Protein AF-A0AAV6YDN4-F1 (afdb_monomer_lite)

Secondary structure (DSSP, 8-state):
----EEEEE-TT--EEEEETT-SS-EE-TTTTS-EEEEEEETTEEEEEETTS-EEEEEPS-SSPPP------TT--

Radius of gyration: 15.65 Å; chains: 1; bounding box: 30×38×42 Å

Sequence (76 aa):
MPSTILWASDIWGKVYTLSTDGQQWELCKDGQLEFKRISAVQACCWGIASDHHIYIYVHASDLPIRYQEETYENQV

Structure (mmCIF, N/CA/C/O backbone):
data_AF-A0AAV6YDN4-F1
#
_entry.id   AF-A0AAV6YDN4-F1
#
loop_
_atom_site.group_PDB
_atom_site.id
_atom_site.type_symbol
_atom_site.label_atom_id
_atom_site.label_alt_id
_atom_site.label_comp_id
_atom_site.label_asym_id
_atom_site.label_entity_id
_atom_site.label_seq_id
_atom_site.pdbx_PDB_ins_code
_atom_site.Cartn_x
_atom_site.Cartn_y
_atom_site.Cartn_z
_atom_site.occupancy
_atom_site.B_iso_or_equiv
_atom_site.auth_seq_id
_atom_site.auth_comp_id
_atom_site.auth_asym_id
_atom_site.auth_atom_id
_atom_site.pdbx_PDB_model_num
ATOM 1 N N . MET A 1 1 ? -18.258 2.179 14.719 1.00 60.00 1 MET A N 1
ATOM 2 C CA . MET A 1 1 ? -17.966 1.717 13.344 1.00 60.00 1 MET A CA 1
ATOM 3 C C . MET A 1 1 ? -16.598 1.051 13.374 1.00 60.00 1 MET A C 1
ATOM 5 O O . MET A 1 1 ? -15.786 1.522 14.164 1.00 60.00 1 MET A O 1
ATOM 9 N N . PRO A 1 2 ? -16.350 -0.040 12.629 1.00 83.12 2 PRO A N 1
ATOM 10 C CA . PRO A 1 2 ? -15.004 -0.605 12.532 1.00 83.12 2 PRO A CA 1
ATOM 11 C C . PRO A 1 2 ? -14.048 0.454 11.973 1.00 83.12 2 PRO A C 1
ATOM 13 O O . PRO A 1 2 ? -14.453 1.251 11.122 1.00 83.12 2 PRO A O 1
ATOM 16 N N . SER A 1 3 ? -12.817 0.502 12.479 1.00 88.94 3 SER A N 1
ATOM 17 C CA . SER A 1 3 ? -11.807 1.404 11.940 1.00 88.94 3 SER A CA 1
ATOM 18 C C . SER A 1 3 ? -11.438 1.005 10.514 1.00 88.94 3 SER A C 1
ATOM 20 O O . SER A 1 3 ? -11.467 -0.165 10.133 1.00 88.94 3 SER A O 1
ATOM 22 N N . THR A 1 4 ? -11.152 2.015 9.701 1.00 90.69 4 THR A N 1
ATOM 23 C CA . THR A 1 4 ? -10.693 1.873 8.316 1.00 90.69 4 THR A CA 1
ATOM 24 C C . THR A 1 4 ? -9.303 2.484 8.193 1.00 90.69 4 THR A C 1
ATOM 26 O O . THR A 1 4 ? -8.840 3.159 9.112 1.00 90.69 4 THR A O 1
ATOM 29 N N . ILE A 1 5 ? -8.625 2.241 7.074 1.00 92.50 5 ILE A N 1
ATOM 30 C CA . ILE A 1 5 ? -7.256 2.710 6.858 1.00 92.50 5 ILE A CA 1
ATOM 31 C C . ILE A 1 5 ? -7.255 3.743 5.733 1.00 92.50 5 ILE A C 1
ATOM 33 O O . ILE A 1 5 ? -7.697 3.466 4.618 1.00 92.50 5 ILE A O 1
ATOM 37 N N . LEU A 1 6 ? -6.737 4.931 6.030 1.00 94.75 6 LEU A N 1
ATOM 38 C CA . LEU A 1 6 ? -6.398 5.953 5.048 1.00 94.75 6 LEU A CA 1
ATOM 39 C C . LEU A 1 6 ? -4.972 5.731 4.549 1.00 94.75 6 LEU A C 1
ATOM 41 O O . LEU A 1 6 ? -4.097 5.330 5.315 1.00 94.75 6 LEU A O 1
ATOM 45 N N . TRP A 1 7 ? -4.744 6.037 3.276 1.00 95.69 7 TRP A N 1
ATOM 46 C CA . TRP A 1 7 ? -3.460 5.870 2.602 1.00 95.69 7 TRP A CA 1
ATOM 47 C C . TRP A 1 7 ? -3.011 7.200 2.005 1.00 95.69 7 TRP A C 1
ATOM 49 O O . TRP A 1 7 ? -3.818 7.915 1.410 1.00 95.69 7 TRP A O 1
ATOM 59 N N . ALA A 1 8 ? -1.729 7.523 2.144 1.00 95.94 8 ALA A N 1
ATOM 60 C CA . ALA A 1 8 ? -1.131 8.716 1.554 1.00 95.94 8 ALA A CA 1
ATOM 61 C C . ALA A 1 8 ? 0.309 8.446 1.113 1.00 95.94 8 ALA A C 1
ATOM 63 O O . ALA A 1 8 ? 0.975 7.566 1.656 1.00 95.94 8 ALA A O 1
ATOM 64 N N . SER A 1 9 ? 0.788 9.221 0.141 1.00 95.44 9 SER A N 1
ATOM 65 C CA . SER A 1 9 ? 2.193 9.240 -0.262 1.00 95.44 9 SER A CA 1
ATOM 66 C C . SER A 1 9 ? 2.777 10.642 -0.121 1.00 95.44 9 SER A C 1
ATOM 68 O O . SER A 1 9 ? 2.078 11.626 -0.367 1.00 95.44 9 SER A O 1
ATOM 70 N N . ASP A 1 10 ? 4.052 10.739 0.243 1.00 95.12 10 ASP A N 1
ATOM 71 C CA . ASP A 1 10 ? 4.783 12.009 0.266 1.00 95.12 10 ASP A CA 1
ATOM 72 C C . ASP A 1 10 ? 5.502 12.307 -1.067 1.00 95.12 10 ASP A C 1
ATOM 74 O O . ASP A 1 10 ? 5.380 11.571 -2.048 1.00 95.12 10 ASP A O 1
ATOM 78 N N . ILE A 1 11 ? 6.259 13.411 -1.108 1.00 95.56 11 ILE A N 1
ATOM 79 C CA . ILE A 1 11 ? 7.011 13.844 -2.299 1.00 95.56 11 ILE A CA 1
ATOM 80 C C . ILE A 1 11 ? 8.197 12.934 -2.655 1.00 95.56 11 ILE A C 1
ATOM 82 O O . ILE A 1 11 ? 8.710 13.024 -3.767 1.00 95.56 11 ILE A O 1
ATOM 86 N N . TRP A 1 12 ? 8.642 12.086 -1.727 1.00 94.56 12 TRP A N 1
ATOM 87 C CA . TRP A 1 12 ? 9.701 11.096 -1.939 1.00 94.56 12 TRP A CA 1
ATOM 88 C C . TRP A 1 12 ? 9.126 9.724 -2.314 1.00 94.56 12 TRP A C 1
ATOM 90 O O . TRP A 1 12 ? 9.871 8.765 -2.471 1.00 94.56 12 TRP A O 1
ATOM 100 N N . GLY A 1 13 ? 7.802 9.616 -2.454 1.00 94.25 13 GLY A N 1
ATOM 101 C CA . GLY A 1 13 ? 7.119 8.373 -2.784 1.00 94.25 13 GLY A CA 1
ATOM 102 C C . GLY A 1 13 ? 6.979 7.409 -1.607 1.00 94.25 13 GLY A C 1
ATOM 103 O O . GLY A 1 13 ? 6.587 6.261 -1.818 1.00 94.25 13 GLY A O 1
ATOM 104 N N . LYS A 1 14 ? 7.254 7.832 -0.368 1.00 95.06 14 LYS A N 1
ATOM 105 C CA . LYS A 1 14 ? 7.007 6.985 0.806 1.00 95.06 14 LYS A CA 1
ATOM 106 C C . LYS A 1 14 ? 5.516 6.889 1.062 1.00 95.06 14 LYS A C 1
ATOM 108 O O . LYS A 1 14 ? 4.809 7.893 0.996 1.00 95.06 14 LYS A O 1
ATOM 113 N N . VAL A 1 15 ? 5.053 5.687 1.386 1.00 95.25 15 VAL A N 1
ATOM 114 C CA . VAL A 1 15 ? 3.639 5.413 1.651 1.00 95.25 15 VAL A CA 1
ATOM 115 C C . VAL A 1 15 ? 3.387 5.337 3.148 1.00 95.25 15 VAL A C 1
ATOM 117 O O . VAL A 1 15 ? 4.102 4.650 3.878 1.00 95.25 15 VAL A O 1
ATOM 120 N N . TYR A 1 16 ? 2.332 6.013 3.582 1.00 95.44 16 TYR A N 1
ATOM 121 C CA . TYR A 1 16 ? 1.888 6.066 4.963 1.00 95.44 16 TYR A CA 1
ATOM 122 C C . TYR A 1 16 ? 0.450 5.577 5.093 1.00 95.44 16 TYR A C 1
ATOM 124 O O . TYR A 1 16 ? -0.381 5.782 4.203 1.00 95.44 16 TYR A O 1
ATOM 132 N N . THR A 1 17 ? 0.155 4.985 6.243 1.00 94.94 17 THR A N 1
ATOM 133 C CA . THR A 1 17 ? -1.184 4.553 6.637 1.00 94.94 17 THR A CA 1
ATOM 134 C C . THR A 1 17 ? -1.625 5.271 7.902 1.00 94.94 17 THR A C 1
ATOM 136 O O . THR A 1 17 ? -0.831 5.440 8.826 1.00 94.94 17 THR A O 1
ATOM 139 N N . LEU A 1 18 ? -2.893 5.662 7.970 1.00 95.44 18 LEU A N 1
ATOM 140 C CA . LEU A 1 18 ? -3.523 6.193 9.177 1.00 95.44 18 LEU A CA 1
ATOM 141 C C . LEU A 1 18 ? -4.809 5.414 9.435 1.00 95.44 18 LEU A C 1
ATOM 143 O O . LEU A 1 18 ? -5.732 5.445 8.621 1.00 95.44 18 LEU A O 1
ATOM 147 N N . SER A 1 19 ? -4.876 4.729 10.574 1.00 93.94 19 SER A N 1
ATOM 148 C CA . SER A 1 19 ? -6.139 4.158 11.037 1.00 93.94 19 SER A CA 1
ATOM 149 C C . SER A 1 19 ? -7.096 5.280 11.439 1.00 93.94 19 SER A C 1
ATOM 151 O O . SER A 1 19 ? -6.680 6.244 12.078 1.00 93.94 19 SER A O 1
ATOM 153 N N . THR A 1 20 ? -8.381 5.172 11.103 1.00 94.50 20 THR A N 1
ATOM 154 C CA . THR A 1 20 ? -9.380 6.209 11.428 1.00 94.50 20 THR A CA 1
ATOM 155 C C . THR A 1 20 ? -9.703 6.322 12.920 1.00 94.50 20 THR A C 1
ATOM 157 O O . THR A 1 20 ? -10.363 7.273 13.324 1.00 94.50 20 THR A O 1
ATOM 160 N N . ASP A 1 21 ? -9.283 5.355 13.736 1.00 95.50 21 ASP A N 1
ATOM 161 C CA . ASP A 1 21 ? -9.277 5.434 15.206 1.00 95.50 21 ASP A CA 1
ATOM 162 C C . ASP A 1 21 ? -7.904 5.841 15.780 1.00 95.50 21 ASP A C 1
ATOM 164 O O . ASP A 1 21 ? -7.762 6.030 16.989 1.00 95.50 21 ASP A O 1
ATOM 168 N N . GLY A 1 22 ? -6.898 5.988 14.917 1.00 94.25 22 GLY A N 1
ATOM 169 C CA . GLY A 1 22 ? -5.546 6.409 15.251 1.00 94.25 22 GLY A CA 1
ATOM 170 C C . GLY A 1 22 ? -5.368 7.926 15.182 1.00 94.25 22 GLY A C 1
ATOM 171 O O . GLY A 1 22 ? -6.248 8.672 14.759 1.00 94.25 22 GLY A O 1
ATOM 172 N N . GLN A 1 23 ? -4.191 8.389 15.607 1.00 95.62 23 GLN A N 1
ATOM 173 C CA . GLN A 1 23 ? -3.861 9.823 15.669 1.00 95.62 23 GLN A CA 1
ATOM 174 C C . GLN A 1 23 ? -2.620 10.209 14.859 1.00 95.62 23 GLN A C 1
ATOM 176 O O . GLN A 1 23 ? -2.290 11.389 14.771 1.00 95.62 23 GLN A O 1
ATOM 181 N N . GLN A 1 24 ? -1.917 9.238 14.275 1.00 96.69 24 GLN A N 1
ATOM 182 C CA . GLN A 1 24 ? -0.659 9.479 13.576 1.00 96.69 24 GLN A CA 1
ATOM 183 C C . GLN A 1 24 ? -0.536 8.615 12.328 1.00 96.69 24 GLN A C 1
ATOM 185 O O . GLN A 1 24 ? -1.034 7.491 12.279 1.00 96.69 24 GLN A O 1
ATOM 190 N N . TRP A 1 25 ? 0.147 9.166 11.330 1.00 96.94 25 TRP A N 1
ATOM 191 C CA . TRP A 1 25 ? 0.537 8.440 10.134 1.00 96.94 25 TRP A CA 1
ATOM 192 C C . TRP A 1 25 ? 1.722 7.532 10.448 1.00 96.94 25 TRP A C 1
ATOM 194 O O . TRP A 1 25 ? 2.734 7.979 10.987 1.00 96.94 25 TRP A O 1
ATOM 204 N N . GLU A 1 26 ? 1.604 6.267 10.074 1.00 95.25 26 GLU A N 1
ATOM 205 C CA . GLU A 1 26 ? 2.651 5.262 10.216 1.00 95.25 26 GLU A CA 1
ATOM 206 C C . GLU A 1 26 ? 3.237 4.942 8.844 1.00 95.25 26 GLU A C 1
ATOM 208 O O . GLU A 1 26 ? 2.508 4.853 7.856 1.00 95.25 26 GLU A O 1
ATOM 213 N N . LEU A 1 27 ? 4.559 4.785 8.766 1.00 94.25 27 LEU A N 1
ATOM 214 C CA . LEU A 1 27 ? 5.214 4.370 7.528 1.00 94.25 27 LEU A CA 1
ATOM 215 C C . LEU A 1 27 ? 4.820 2.923 7.205 1.00 94.25 27 LEU A C 1
ATOM 217 O O . LEU A 1 27 ? 4.902 2.046 8.069 1.00 94.25 27 LEU A O 1
ATOM 221 N N . CYS A 1 28 ? 4.425 2.664 5.959 1.00 89.69 28 CYS A N 1
ATOM 222 C CA . CYS A 1 28 ? 4.091 1.319 5.508 1.00 89.69 28 CYS A CA 1
ATOM 223 C C . CYS A 1 28 ? 5.311 0.389 5.644 1.00 89.69 28 CYS A C 1
ATOM 225 O O . CYS A 1 28 ? 6.434 0.770 5.309 1.00 89.69 28 CYS A O 1
ATOM 227 N N . LYS A 1 29 ? 5.091 -0.837 6.142 1.00 74.25 29 LYS A N 1
ATOM 228 C CA . LYS A 1 29 ? 6.160 -1.792 6.502 1.00 74.25 29 LYS A CA 1
ATOM 229 C C . LYS A 1 29 ? 7.080 -2.155 5.329 1.00 74.25 29 LYS A C 1
ATOM 231 O O . LYS A 1 29 ? 8.261 -2.398 5.554 1.00 74.25 29 LYS A O 1
ATOM 236 N N . ASP A 1 30 ? 6.579 -2.076 4.098 1.00 68.69 30 ASP A N 1
ATOM 237 C CA . ASP A 1 30 ? 7.345 -2.301 2.863 1.00 68.69 30 ASP A CA 1
ATOM 238 C C . ASP A 1 30 ? 7.961 -1.000 2.308 1.00 68.69 30 ASP A C 1
ATOM 240 O O . ASP A 1 30 ? 7.992 -0.753 1.102 1.00 68.69 30 ASP A O 1
ATOM 244 N N . GLY A 1 31 ? 8.453 -0.137 3.200 1.00 64.31 31 GLY A N 1
ATOM 245 C CA . GLY A 1 31 ? 8.929 1.221 2.904 1.00 64.31 31 GLY A CA 1
ATOM 246 C C . GLY A 1 31 ? 10.223 1.331 2.085 1.00 64.31 31 GLY A C 1
ATOM 247 O O . GLY A 1 31 ? 10.829 2.398 2.075 1.00 64.31 31 GLY A O 1
ATOM 248 N N . GLN A 1 32 ? 10.670 0.250 1.440 1.00 80.38 32 GLN A N 1
ATOM 249 C CA . GLN A 1 32 ? 11.797 0.274 0.496 1.00 80.38 32 GLN A CA 1
ATOM 250 C C . GLN A 1 32 ? 11.364 0.710 -0.909 1.00 80.38 32 GLN A C 1
ATOM 252 O O . GLN A 1 32 ? 12.196 1.140 -1.702 1.00 80.38 32 GLN A O 1
ATOM 257 N N . LEU A 1 33 ? 10.073 0.587 -1.227 1.00 89.44 33 LEU A N 1
ATOM 258 C CA . LEU A 1 33 ? 9.526 0.988 -2.517 1.00 89.44 33 LEU A CA 1
ATOM 259 C C . LEU A 1 33 ? 9.054 2.442 -2.476 1.00 89.44 33 LEU A C 1
ATOM 261 O O . LEU A 1 33 ? 8.341 2.858 -1.563 1.00 89.44 33 LEU A O 1
ATOM 265 N N . GLU A 1 34 ? 9.418 3.191 -3.512 1.00 94.69 34 GLU A N 1
ATOM 266 C CA . GLU A 1 34 ? 8.950 4.555 -3.744 1.00 94.69 34 GLU A CA 1
ATOM 267 C C . GLU A 1 34 ? 7.801 4.536 -4.754 1.00 94.69 34 GLU A C 1
ATOM 269 O O . GLU A 1 34 ? 7.928 3.990 -5.854 1.00 94.69 34 GLU A O 1
ATOM 274 N N . PHE A 1 35 ? 6.672 5.143 -4.397 1.00 95.44 35 PHE A N 1
ATOM 275 C CA . PHE A 1 35 ? 5.449 5.147 -5.190 1.00 95.44 35 PHE A CA 1
ATOM 276 C C . PHE A 1 35 ? 5.178 6.498 -5.842 1.00 95.44 35 PHE A C 1
ATOM 278 O O . PHE A 1 35 ? 5.205 7.542 -5.198 1.00 95.44 35 PHE A O 1
ATOM 285 N N . LYS A 1 36 ? 4.822 6.467 -7.130 1.00 96.25 36 LYS A N 1
ATOM 286 C CA . LYS A 1 36 ? 4.377 7.651 -7.887 1.00 96.25 36 LYS A CA 1
ATOM 287 C C . LYS A 1 36 ? 2.884 7.917 -7.705 1.00 96.25 36 LYS A C 1
ATOM 289 O O . LYS A 1 36 ? 2.426 9.051 -7.828 1.00 96.25 36 LYS A O 1
ATOM 294 N N . ARG A 1 37 ? 2.106 6.855 -7.487 1.00 95.81 37 ARG A N 1
ATOM 295 C CA . ARG A 1 37 ? 0.657 6.914 -7.278 1.00 95.81 37 ARG A CA 1
ATOM 296 C C . ARG A 1 37 ? 0.203 5.711 -6.471 1.00 95.81 37 ARG A C 1
ATOM 298 O O . ARG A 1 37 ? 0.655 4.599 -6.732 1.00 95.81 37 ARG A O 1
ATOM 305 N N . ILE A 1 38 ? -0.746 5.945 -5.575 1.00 96.38 38 ILE A N 1
ATOM 306 C CA . ILE A 1 38 ? -1.460 4.909 -4.832 1.00 96.38 38 ILE A CA 1
ATOM 307 C C . ILE A 1 38 ? -2.970 5.138 -4.929 1.00 96.38 38 ILE A C 1
ATOM 309 O O . ILE A 1 38 ? -3.429 6.261 -5.151 1.00 96.38 38 ILE A O 1
ATOM 313 N N . S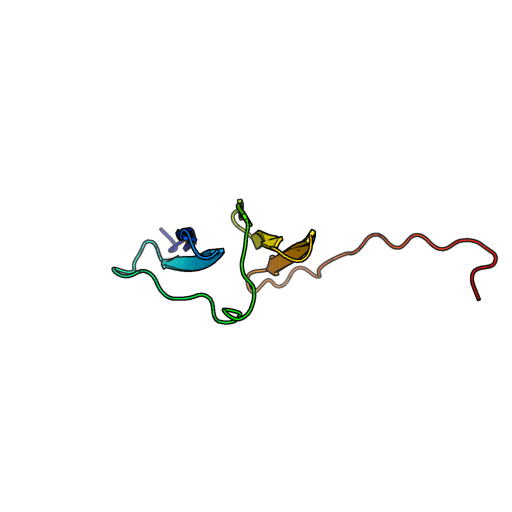ER A 1 39 ? -3.744 4.073 -4.772 1.00 96.94 39 SER A N 1
ATOM 314 C CA . SER A 1 39 ? -5.198 4.103 -4.656 1.00 96.94 39 SER A CA 1
ATOM 315 C C . SER A 1 39 ? -5.647 2.958 -3.755 1.00 96.94 39 SER A C 1
ATOM 317 O O . SER A 1 39 ? -5.088 1.865 -3.802 1.00 96.94 39 SER A O 1
ATOM 319 N N . ALA A 1 40 ? -6.651 3.212 -2.921 1.00 94.69 40 ALA A N 1
ATOM 320 C CA . ALA A 1 40 ? -7.134 2.250 -1.945 1.00 94.69 40 ALA A CA 1
ATOM 321 C C . ALA A 1 40 ? -8.634 2.008 -2.100 1.00 94.69 40 ALA A C 1
ATOM 323 O O . ALA A 1 40 ? -9.410 2.914 -2.409 1.00 94.69 40 ALA A O 1
ATOM 324 N N . VAL A 1 41 ? -9.026 0.767 -1.846 1.00 90.94 41 VAL A N 1
ATOM 325 C CA . VAL A 1 41 ? -10.405 0.318 -1.666 1.00 90.94 41 VAL A CA 1
ATOM 326 C C . VAL A 1 41 ? -10.497 -0.422 -0.332 1.00 90.94 41 VAL A C 1
ATOM 328 O O . VAL A 1 41 ? -9.493 -0.657 0.332 1.00 90.94 41 VAL A O 1
ATOM 331 N N . GLN A 1 42 ? -11.697 -0.826 0.078 1.00 86.69 42 GLN A N 1
ATOM 332 C CA . GLN A 1 42 ? -11.909 -1.426 1.400 1.00 86.69 42 GLN A CA 1
ATOM 333 C C . GLN A 1 42 ? -11.051 -2.679 1.677 1.00 86.69 42 GLN A C 1
ATOM 335 O O . GLN A 1 42 ? -10.701 -2.931 2.825 1.00 86.69 42 GLN A O 1
ATOM 340 N N . ALA A 1 43 ? -10.728 -3.468 0.647 1.00 87.31 43 ALA A N 1
ATOM 341 C CA . ALA A 1 43 ? -10.016 -4.740 0.793 1.00 87.31 43 ALA A CA 1
ATOM 342 C C . ALA A 1 43 ? -8.507 -4.662 0.492 1.00 87.31 43 ALA A C 1
ATOM 344 O O . ALA A 1 43 ? -7.767 -5.584 0.842 1.00 87.31 43 ALA A O 1
ATOM 345 N N . CYS A 1 44 ? -8.037 -3.601 -0.165 1.00 90.62 44 CYS A N 1
ATOM 346 C CA . CYS A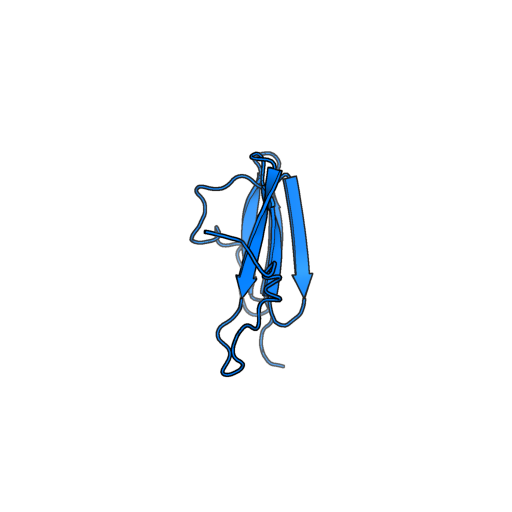 1 44 ? -6.647 -3.503 -0.593 1.00 90.62 44 CYS A CA 1
ATOM 347 C C . CYS A 1 44 ? -6.226 -2.070 -0.935 1.00 90.62 44 CYS A C 1
ATOM 349 O O . CYS A 1 44 ? -7.048 -1.190 -1.191 1.00 90.62 44 CYS A O 1
ATOM 351 N N . CYS A 1 45 ? -4.916 -1.871 -1.015 1.00 93.94 45 CYS A N 1
ATOM 352 C CA . CYS A 1 45 ? -4.286 -0.714 -1.633 1.00 93.94 45 CYS A CA 1
ATOM 353 C C . CYS A 1 45 ? -3.411 -1.187 -2.792 1.00 93.94 45 CYS A C 1
ATOM 355 O O . CYS A 1 45 ? -2.760 -2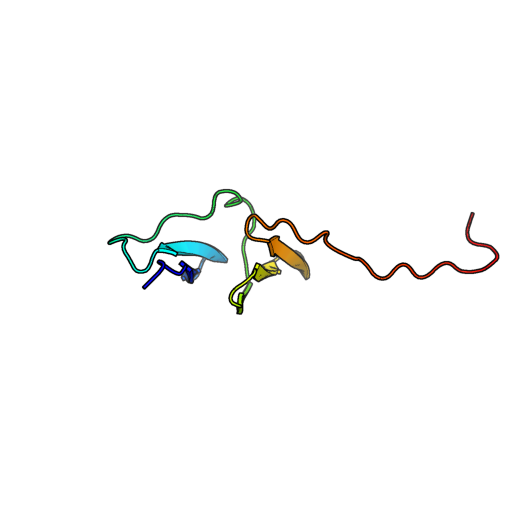.226 -2.700 1.00 93.94 45 CYS A O 1
ATOM 357 N N . TRP A 1 46 ? -3.396 -0.441 -3.888 1.00 94.69 46 TRP A N 1
ATOM 358 C CA . TRP A 1 46 ? -2.530 -0.706 -5.029 1.00 94.69 46 TRP A CA 1
ATOM 359 C C . TRP A 1 46 ? -1.814 0.569 -5.453 1.00 94.69 46 TRP A C 1
ATOM 361 O O . TRP A 1 46 ? -2.284 1.685 -5.216 1.00 94.69 46 TRP A O 1
ATOM 371 N N . GLY A 1 47 ? -0.661 0.414 -6.089 1.00 94.88 47 GLY A N 1
ATOM 372 C CA . GLY A 1 47 ? 0.136 1.551 -6.516 1.00 94.88 47 GLY A CA 1
ATOM 373 C C . GLY A 1 47 ? 1.081 1.235 -7.658 1.00 94.88 47 GLY A C 1
ATOM 374 O O . GLY A 1 47 ? 1.372 0.075 -7.945 1.00 94.88 47 GLY A O 1
ATOM 375 N N . ILE A 1 48 ? 1.550 2.302 -8.299 1.00 96.62 48 ILE A N 1
ATOM 376 C CA . ILE A 1 48 ? 2.572 2.264 -9.345 1.00 96.62 48 ILE A CA 1
ATOM 377 C C . ILE A 1 48 ? 3.860 2.804 -8.734 1.00 96.62 48 ILE A C 1
ATOM 379 O O . ILE A 1 48 ? 3.921 3.975 -8.333 1.00 96.62 48 ILE A O 1
ATOM 383 N N . ALA A 1 49 ? 4.871 1.949 -8.651 1.00 95.12 49 ALA A N 1
ATOM 384 C CA . ALA A 1 49 ? 6.165 2.301 -8.091 1.00 95.12 49 ALA A CA 1
ATOM 385 C C . ALA A 1 49 ? 7.062 3.022 -9.110 1.00 95.12 49 ALA A C 1
ATOM 387 O O . ALA A 1 49 ? 6.769 3.123 -10.310 1.00 95.12 49 ALA A O 1
ATOM 388 N N . SER A 1 50 ? 8.167 3.581 -8.625 1.00 94.38 50 SER A N 1
ATOM 389 C CA . SER A 1 50 ? 9.136 4.305 -9.448 1.00 94.38 50 SER A CA 1
ATOM 390 C C . SER A 1 50 ? 9.821 3.426 -10.495 1.00 94.38 50 SER A C 1
ATOM 392 O O . SER A 1 50 ? 10.200 3.942 -11.549 1.00 94.38 50 SER A O 1
ATOM 394 N N . ASP A 1 51 ? 9.881 2.118 -10.253 1.00 94.31 51 ASP A N 1
ATOM 395 C CA . ASP A 1 51 ? 10.379 1.087 -11.166 1.00 94.31 51 ASP A CA 1
ATOM 396 C C . ASP A 1 51 ? 9.379 0.685 -12.271 1.00 94.31 51 ASP A C 1
ATOM 398 O O . ASP A 1 51 ? 9.719 -0.120 -13.132 1.00 94.31 51 ASP 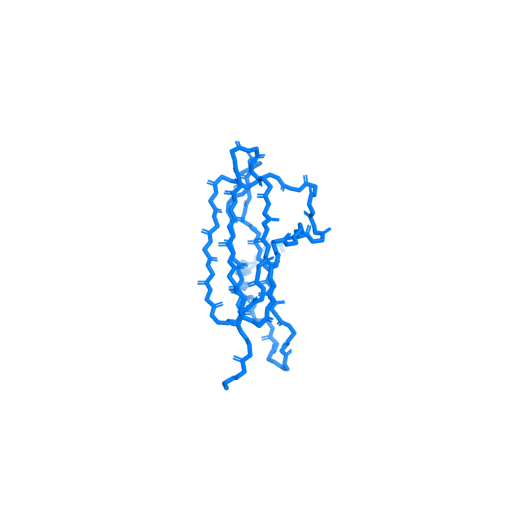A O 1
ATOM 402 N N . HIS A 1 52 ? 8.197 1.311 -12.304 1.00 94.12 52 HIS A N 1
ATOM 403 C CA . HIS A 1 52 ? 7.103 1.072 -13.255 1.00 94.12 52 HIS A CA 1
ATOM 404 C C . HIS A 1 52 ? 6.335 -0.243 -13.059 1.00 94.12 52 HIS A C 1
ATOM 406 O O . HIS A 1 52 ? 5.468 -0.551 -13.880 1.00 94.12 52 HIS A O 1
ATOM 412 N N . HIS A 1 53 ? 6.567 -0.978 -11.970 1.00 95.06 53 HIS A N 1
ATOM 413 C CA . HIS A 1 53 ? 5.742 -2.130 -11.618 1.00 95.06 53 HIS A CA 1
ATOM 414 C C . HIS A 1 53 ? 4.516 -1.724 -10.791 1.00 95.06 53 HIS A C 1
ATOM 416 O O . HIS A 1 53 ? 4.470 -0.675 -10.136 1.00 95.06 53 HIS A O 1
ATOM 422 N N . ILE A 1 54 ? 3.494 -2.581 -10.845 1.00 93.62 54 ILE A N 1
ATOM 423 C CA . ILE A 1 54 ? 2.285 -2.467 -10.031 1.00 93.62 54 ILE A CA 1
ATOM 424 C C . ILE A 1 54 ? 2.454 -3.356 -8.804 1.00 93.62 54 ILE A C 1
ATOM 426 O O . ILE A 1 54 ? 2.764 -4.539 -8.929 1.00 93.62 54 ILE A O 1
ATOM 430 N N . TYR A 1 55 ? 2.187 -2.791 -7.632 1.00 92.56 55 TYR A N 1
ATOM 431 C CA . TYR A 1 55 ? 2.202 -3.509 -6.363 1.00 92.56 55 TYR A CA 1
ATOM 432 C C . TYR A 1 55 ? 0.824 -3.463 -5.716 1.00 92.56 55 TYR A C 1
ATOM 434 O O . TYR A 1 55 ? 0.106 -2.465 -5.834 1.00 92.56 55 TYR A O 1
ATOM 442 N N . ILE A 1 56 ? 0.466 -4.539 -5.015 1.00 91.62 56 ILE A N 1
ATOM 443 C CA . ILE A 1 56 ? -0.793 -4.659 -4.285 1.00 91.62 56 ILE A CA 1
ATOM 444 C C . ILE A 1 56 ? -0.531 -5.077 -2.839 1.00 91.62 56 ILE A C 1
ATOM 446 O O . ILE A 1 56 ? 0.165 -6.052 -2.570 1.00 91.62 56 ILE A O 1
ATOM 450 N N . TYR A 1 57 ? -1.123 -4.333 -1.912 1.00 90.69 57 TYR A N 1
ATOM 451 C CA . TYR A 1 57 ? -1.225 -4.677 -0.505 1.00 90.69 57 TYR A CA 1
ATOM 452 C C . TYR A 1 57 ? -2.654 -5.139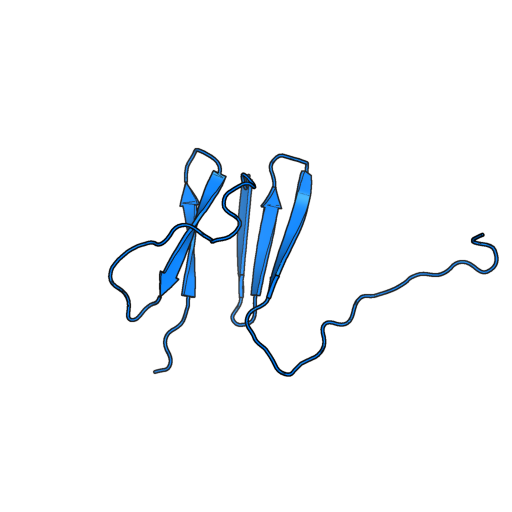 -0.227 1.00 90.69 57 TYR A C 1
ATOM 454 O O . TYR A 1 57 ? -3.598 -4.351 -0.317 1.00 90.69 57 TYR A O 1
ATOM 462 N N . VAL A 1 58 ? -2.825 -6.417 0.102 1.00 88.88 58 VAL A N 1
ATOM 463 C CA . VAL A 1 58 ? -4.135 -7.004 0.410 1.00 88.88 58 VAL A CA 1
ATOM 464 C C . VAL A 1 58 ? -4.277 -7.115 1.925 1.00 88.88 58 VAL A C 1
ATOM 466 O O . VAL A 1 58 ? -3.397 -7.655 2.595 1.00 88.88 58 VAL A O 1
ATOM 469 N N . HIS A 1 59 ? -5.374 -6.591 2.477 1.00 87.31 59 HIS A N 1
ATOM 470 C CA . HIS A 1 59 ? -5.675 -6.769 3.896 1.00 87.31 59 HIS A CA 1
ATOM 471 C C . HIS A 1 59 ? -5.920 -8.249 4.206 1.00 87.31 59 HIS A C 1
ATOM 473 O O . HIS A 1 59 ? -6.377 -8.999 3.345 1.00 87.31 59 HIS A O 1
ATOM 479 N N . ALA A 1 60 ? -5.645 -8.670 5.443 1.00 84.56 60 ALA A N 1
ATOM 480 C CA . ALA A 1 60 ? -5.934 -10.036 5.867 1.00 84.56 60 ALA A CA 1
ATOM 481 C C . ALA A 1 60 ? -7.408 -10.379 5.576 1.00 84.56 60 ALA A C 1
ATOM 483 O O . ALA A 1 60 ? -8.319 -9.673 6.011 1.00 84.56 60 ALA A O 1
ATOM 484 N N . SER A 1 61 ? -7.625 -11.436 4.796 1.00 83.00 61 SER A N 1
ATOM 485 C CA . SER A 1 61 ? -8.940 -11.873 4.338 1.00 83.00 61 SER A CA 1
ATOM 486 C C . SER A 1 61 ? -8.951 -13.388 4.183 1.00 83.00 61 SER A C 1
ATOM 488 O O . SER A 1 61 ? -7.951 -13.975 3.775 1.00 83.00 61 SER A O 1
ATOM 490 N N . ASP A 1 62 ? -10.099 -14.004 4.454 1.00 84.44 62 ASP A N 1
ATOM 491 C CA . ASP A 1 62 ? -10.326 -15.434 4.220 1.00 84.44 62 ASP A CA 1
ATOM 492 C C . ASP A 1 62 ? -10.582 -15.756 2.733 1.00 84.44 62 ASP A C 1
ATOM 494 O O . ASP A 1 62 ? -10.685 -16.921 2.345 1.00 84.44 62 ASP A O 1
ATOM 498 N N . LEU A 1 63 ? -10.716 -14.732 1.881 1.00 82.06 63 LEU A N 1
ATOM 499 C CA . LEU A 1 63 ? -10.929 -14.902 0.448 1.00 82.06 63 LEU A CA 1
ATOM 500 C C . LEU A 1 63 ? -9.588 -15.146 -0.263 1.00 82.06 63 LEU A C 1
ATOM 502 O O . LEU A 1 63 ? -8.696 -14.299 -0.185 1.00 82.06 63 LEU A O 1
ATOM 506 N N . PRO A 1 64 ? -9.439 -16.252 -1.015 1.00 79.81 64 PRO A N 1
ATOM 507 C CA . PRO A 1 64 ? -8.225 -16.495 -1.777 1.00 79.81 64 PRO A CA 1
ATOM 508 C C . PRO A 1 64 ? -8.078 -15.470 -2.904 1.00 79.81 64 PRO A C 1
ATOM 510 O O . PRO A 1 64 ? -9.038 -15.157 -3.617 1.00 79.81 64 PRO A O 1
ATOM 513 N N . ILE A 1 65 ? -6.850 -14.990 -3.102 1.00 80.69 65 ILE A N 1
ATOM 514 C CA . ILE A 1 65 ? -6.498 -14.138 -4.239 1.00 80.69 65 ILE A CA 1
ATOM 515 C C . ILE A 1 65 ? -6.481 -15.018 -5.492 1.00 80.69 65 ILE A C 1
ATOM 517 O O . ILE A 1 65 ? -5.693 -15.957 -5.590 1.0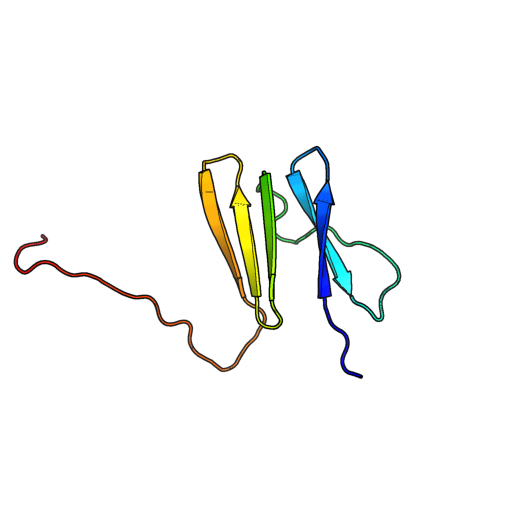0 80.69 65 ILE A O 1
ATOM 521 N N . ARG A 1 66 ? -7.364 -14.725 -6.451 1.00 82.69 66 ARG A N 1
ATOM 522 C CA . ARG A 1 66 ? -7.353 -15.359 -7.775 1.00 82.69 66 ARG A CA 1
ATOM 523 C C . ARG A 1 66 ? -6.522 -14.503 -8.718 1.00 82.69 66 ARG A C 1
ATOM 525 O O . ARG A 1 66 ? -6.735 -13.295 -8.778 1.00 82.69 66 ARG A O 1
ATOM 532 N N . TYR A 1 67 ? -5.627 -15.129 -9.467 1.00 75.00 67 TYR A N 1
ATOM 533 C CA . TYR A 1 67 ? -4.933 -14.490 -10.576 1.00 75.00 67 TYR A CA 1
ATOM 534 C C . TYR A 1 67 ? -5.429 -15.110 -11.883 1.00 75.00 67 TYR A C 1
ATOM 536 O O . TYR A 1 67 ? -5.716 -16.307 -11.933 1.00 75.00 67 TYR A O 1
ATOM 544 N N . GLN A 1 68 ? -5.605 -14.284 -12.913 1.00 80.00 68 GLN A N 1
ATOM 545 C CA . GLN A 1 68 ? -5.859 -14.787 -14.257 1.00 80.00 68 GLN A CA 1
ATOM 546 C C . GLN A 1 68 ? -4.529 -15.286 -14.816 1.00 80.00 68 GLN A C 1
ATOM 548 O O . GLN A 1 68 ? -3.568 -14.524 -14.896 1.00 80.00 68 GLN A O 1
ATOM 553 N N . GLU A 1 69 ? -4.487 -16.560 -15.180 1.00 81.12 69 GLU A N 1
ATOM 554 C CA . GLU A 1 69 ? -3.358 -17.172 -15.866 1.00 81.12 69 GLU A CA 1
ATOM 555 C C . GLU A 1 69 ? -3.745 -17.390 -17.329 1.00 81.12 69 GLU A C 1
ATOM 557 O O . GLU A 1 69 ? -4.801 -17.955 -17.618 1.00 81.12 69 GLU A O 1
ATOM 562 N N . GLU A 1 70 ? -2.908 -16.925 -18.251 1.00 86.50 70 GLU A N 1
ATOM 563 C CA . GLU A 1 70 ? -3.019 -17.258 -19.669 1.00 86.50 70 GLU A CA 1
ATOM 564 C C . GLU A 1 70 ? -1.902 -18.239 -20.010 1.00 86.50 70 GLU A C 1
ATOM 566 O O . GLU A 1 70 ? -0.724 -17.918 -19.857 1.00 86.50 70 GLU A O 1
ATOM 571 N N . THR A 1 71 ? -2.272 -19.434 -20.463 1.00 80.81 71 THR A N 1
ATOM 572 C CA . THR A 1 71 ? -1.334 -20.446 -20.952 1.00 80.81 71 THR A CA 1
ATOM 573 C C . THR A 1 71 ? -1.567 -20.676 -22.439 1.00 80.81 71 THR A C 1
ATOM 575 O O . THR A 1 71 ? -2.700 -20.831 -22.897 1.00 80.81 71 THR A O 1
ATOM 578 N N . TYR A 1 72 ? -0.484 -20.671 -23.215 1.00 83.62 72 TYR A N 1
ATOM 579 C CA . TYR A 1 72 ? -0.513 -20.994 -24.642 1.00 83.62 72 TYR A CA 1
ATOM 580 C C . TYR A 1 72 ? -0.122 -22.464 -24.831 1.00 83.62 72 TYR A C 1
ATOM 582 O O . TYR A 1 72 ? 0.762 -22.956 -24.135 1.00 83.62 72 TYR A O 1
ATOM 590 N N . GLU A 1 73 ? -0.731 -23.150 -25.805 1.00 85.38 73 GLU A N 1
ATOM 591 C CA . GLU A 1 73 ? -0.630 -24.611 -26.020 1.00 85.38 73 GLU A CA 1
ATOM 592 C C . GLU A 1 73 ? 0.813 -25.155 -26.173 1.00 85.38 73 GLU A C 1
ATOM 594 O O . GLU A 1 73 ? 1.022 -26.359 -26.109 1.00 85.38 73 GLU A O 1
ATOM 599 N N . ASN A 1 74 ? 1.825 -24.293 -26.336 1.00 82.94 74 ASN A N 1
ATOM 600 C CA . ASN A 1 74 ? 3.226 -24.678 -26.545 1.00 82.94 74 ASN A CA 1
ATOM 601 C C . ASN A 1 74 ? 4.248 -23.824 -25.760 1.00 82.94 74 ASN A C 1
ATOM 603 O O . ASN A 1 74 ? 5.386 -23.676 -26.207 1.00 82.94 74 ASN A O 1
ATOM 607 N N . GLN A 1 75 ? 3.874 -23.214 -24.631 1.00 67.69 75 GLN A N 1
ATOM 608 C CA . GLN A 1 75 ? 4.871 -22.602 -23.739 1.00 67.69 75 GLN A CA 1
ATOM 609 C C . GLN A 1 75 ? 5.674 -23.703 -23.025 1.00 67.69 75 GLN A C 1
ATOM 611 O O . GLN A 1 75 ? 5.093 -24.536 -22.332 1.00 67.69 75 GLN A O 1
ATOM 616 N N . VAL A 1 76 ? 6.995 -23.712 -23.244 1.00 58.88 76 VAL A N 1
ATOM 617 C CA . VAL A 1 76 ? 7.978 -24.608 -22.601 1.00 58.88 76 VAL A CA 1
ATOM 618 C C . VAL A 1 76 ? 8.595 -23.914 -21.397 1.00 58.88 76 VAL A C 1
ATOM 620 O O . VAL A 1 76 ? 8.933 -22.717 -21.544 1.00 58.88 76 VAL A O 1
#

pLDDT: mean 88.94, std 8.83, range [58.88, 96.94]

Organism: Engystomops pustulosus (NCBI:txid76066)

Foldseek 3Di:
DDWAWDWDADPQQFIWIDTPVHDDTDTDPVRPWRFPDWDDDRFWIWTQTPVRDIDIDGDDDPDDDDDDDDDDPDDD